Protein AF-A0A4S0JN34-F1 (afdb_monomer_lite)

Sequence (117 aa):
KFALAFGPAEYFSLMVLAFITVSAVLGSSSVRGLTSLFAGFVIGMIGVDLQTGQPRFTFGTGELLDGVDVIIVAVGLFAVGETLYMASRRYAGKDEIVPLRGSLYMTAAEWARSWKP

Structure (mmCIF, N/CA/C/O backbone):
data_AF-A0A4S0JN34-F1
#
_entry.id   AF-A0A4S0JN34-F1
#
loop_
_atom_site.group_PDB
_atom_site.id
_atom_site.type_symbol
_atom_site.label_atom_id
_atom_site.label_alt_id
_atom_site.label_comp_id
_atom_site.label_asym_id
_atom_site.label_entity_id
_atom_site.label_seq_id
_atom_site.pdbx_PDB_ins_code
_atom_site.Cartn_x
_atom_site.Cartn_y
_atom_site.Cartn_z
_atom_site.occupancy
_atom_site.B_iso_or_equiv
_atom_site.auth_seq_id
_atom_site.auth_comp_id
_atom_site.auth_asym_id
_atom_site.auth_atom_id
_atom_site.pdbx_PDB_model_num
ATOM 1 N N . LYS A 1 1 ? -0.944 12.549 31.268 1.00 49.22 1 LYS A N 1
ATOM 2 C CA . LYS A 1 1 ? -2.188 13.360 31.368 1.00 49.22 1 LYS A CA 1
ATOM 3 C C . LYS A 1 1 ? -2.735 13.767 29.994 1.00 49.22 1 LYS A C 1
ATOM 5 O O . LYS A 1 1 ? -3.921 13.586 29.801 1.00 49.22 1 LYS A O 1
ATOM 10 N N . PHE A 1 2 ? -1.910 14.187 29.024 1.00 59.62 2 PHE A N 1
ATOM 11 C CA . PHE A 1 2 ? -2.363 14.438 27.638 1.00 59.62 2 PHE A CA 1
ATOM 12 C C . PHE A 1 2 ? -2.898 13.194 26.900 1.00 59.62 2 PHE A C 1
ATOM 14 O O . PHE A 1 2 ? -3.900 13.285 26.207 1.00 59.62 2 PHE A O 1
ATOM 21 N N . ALA A 1 3 ? -2.296 12.018 27.110 1.00 59.41 3 ALA A N 1
ATOM 22 C CA . ALA A 1 3 ? -2.726 10.772 26.462 1.00 59.41 3 ALA A CA 1
ATOM 23 C C . ALA A 1 3 ? -4.154 10.300 26.828 1.00 59.41 3 ALA A C 1
ATOM 25 O O . ALA A 1 3 ? -4.716 9.486 26.113 1.00 59.41 3 ALA A O 1
ATOM 26 N N . LEU A 1 4 ? -4.740 10.808 27.922 1.00 59.38 4 LEU A N 1
ATOM 27 C CA . LEU A 1 4 ? -6.104 10.473 28.367 1.00 59.38 4 LEU A CA 1
ATOM 28 C C . LEU A 1 4 ? -7.158 11.492 27.893 1.00 59.38 4 LEU A C 1
ATOM 30 O O . LEU A 1 4 ? -8.342 11.282 28.124 1.00 59.38 4 LEU A O 1
ATOM 34 N N . ALA A 1 5 ? -6.732 12.598 27.271 1.00 65.81 5 ALA A N 1
ATOM 35 C CA . ALA A 1 5 ? -7.624 13.610 26.701 1.00 65.81 5 ALA A CA 1
ATOM 36 C C . ALA A 1 5 ? -7.937 13.356 25.217 1.00 65.81 5 ALA A C 1
ATOM 38 O O . ALA A 1 5 ? -8.789 14.033 24.655 1.00 65.81 5 ALA A O 1
ATOM 39 N N . PHE A 1 6 ? -7.252 12.393 24.588 1.00 72.50 6 PHE A N 1
ATOM 40 C CA . PHE A 1 6 ? -7.592 11.926 23.249 1.00 72.50 6 PHE A CA 1
ATOM 41 C C . PHE A 1 6 ? -8.873 11.101 23.328 1.00 72.50 6 PHE A C 1
ATOM 43 O O . PHE A 1 6 ? -8.865 9.944 23.751 1.00 72.50 6 PHE A O 1
ATOM 50 N N . GLY A 1 7 ? -9.982 11.733 22.970 1.00 84.00 7 GLY A N 1
ATOM 51 C CA . GLY A 1 7 ? -11.272 11.096 22.831 1.00 84.00 7 GLY A CA 1
ATOM 52 C C . GLY A 1 7 ? -11.495 10.568 21.412 1.00 84.00 7 GLY A C 1
ATOM 53 O O . GLY A 1 7 ? -10.647 10.699 20.522 1.00 84.00 7 GLY A O 1
ATOM 54 N N . PRO A 1 8 ? -12.670 9.967 21.171 1.00 87.31 8 PRO A N 1
ATOM 55 C CA . PRO A 1 8 ? -13.039 9.446 19.857 1.00 87.31 8 PRO A CA 1
ATOM 56 C C . PRO A 1 8 ? -12.973 10.499 18.738 1.00 87.31 8 PRO A C 1
ATOM 58 O O . PRO A 1 8 ? -12.615 10.171 17.607 1.00 87.31 8 PRO A O 1
ATOM 61 N N . ALA A 1 9 ? -13.285 11.763 19.047 1.00 90.25 9 ALA A N 1
ATOM 62 C CA . ALA A 1 9 ? -13.277 12.862 18.082 1.00 90.25 9 ALA A CA 1
ATOM 63 C C . ALA A 1 9 ? -11.853 13.225 17.620 1.00 90.25 9 ALA A C 1
ATOM 65 O O . ALA A 1 9 ? -11.616 13.487 16.437 1.00 90.25 9 ALA A O 1
ATOM 66 N N . GLU A 1 10 ? -10.881 13.193 18.527 1.00 90.25 10 GLU A N 1
ATOM 67 C CA . GLU A 1 10 ? -9.477 13.459 18.231 1.00 90.25 10 GLU A CA 1
ATOM 68 C C . GLU A 1 10 ? -8.869 12.320 17.403 1.00 90.25 10 GLU A C 1
ATOM 70 O O . GLU A 1 10 ? -8.190 12.583 16.414 1.00 90.25 10 GLU A O 1
ATOM 75 N N . TYR A 1 11 ? -9.174 11.056 17.721 1.00 87.44 11 TYR A N 1
ATOM 76 C CA . TYR A 1 11 ? -8.750 9.917 16.893 1.00 87.44 11 TYR A CA 1
ATOM 77 C C . TYR A 1 11 ? -9.356 9.961 15.488 1.00 87.44 11 TYR A C 1
ATOM 79 O O . TYR A 1 11 ? -8.655 9.714 14.504 1.00 87.44 11 TYR A O 1
ATOM 87 N N . PHE A 1 12 ? -10.638 10.318 15.379 1.00 90.69 12 PHE A N 1
ATOM 88 C CA . PHE A 1 12 ? -11.300 10.475 14.087 1.00 90.69 12 PHE A CA 1
ATOM 89 C C . PHE A 1 12 ? -10.653 11.586 13.253 1.00 90.69 12 PHE A C 1
ATOM 91 O O . PHE A 1 12 ? -10.296 11.359 12.097 1.00 90.69 12 PHE A O 1
ATOM 98 N N . SER A 1 13 ? -10.451 12.771 13.836 1.00 93.31 13 SER A N 1
ATOM 99 C CA . SER A 1 13 ? -9.836 13.894 13.119 1.00 93.31 13 SER A CA 1
ATOM 100 C C . SER A 1 13 ? -8.386 13.605 12.719 1.00 93.31 13 SER A C 1
ATOM 102 O O . SER A 1 13 ? -7.993 13.949 11.605 1.00 93.31 13 SER A O 1
ATOM 104 N N . LEU A 1 14 ? -7.621 12.891 13.552 1.00 92.56 14 LEU A N 1
ATOM 105 C CA . LEU A 1 14 ? -6.285 12.406 13.200 1.00 92.56 14 LEU A CA 1
ATOM 106 C C . LEU A 1 14 ? -6.302 11.419 12.027 1.00 92.56 14 LEU A C 1
ATOM 108 O O . LEU A 1 14 ? -5.482 11.558 11.122 1.00 92.56 14 LEU A O 1
ATOM 112 N N . MET A 1 15 ? -7.225 10.450 11.999 1.00 91.94 15 MET A N 1
ATOM 113 C CA . MET A 1 15 ? -7.347 9.522 10.864 1.00 91.94 15 MET A CA 1
ATOM 114 C C . MET A 1 15 ? -7.705 10.254 9.569 1.00 91.94 15 MET A C 1
ATOM 116 O O . MET A 1 15 ? -7.093 10.005 8.531 1.00 91.94 15 MET A O 1
ATOM 120 N N . VAL A 1 16 ? -8.656 11.190 9.626 1.00 91.94 16 VAL A N 1
ATOM 121 C CA . VAL A 1 16 ? -9.036 12.014 8.468 1.00 91.94 16 VAL A CA 1
ATOM 122 C C . VAL A 1 16 ? -7.845 12.837 7.977 1.00 91.94 16 VAL A C 1
ATOM 12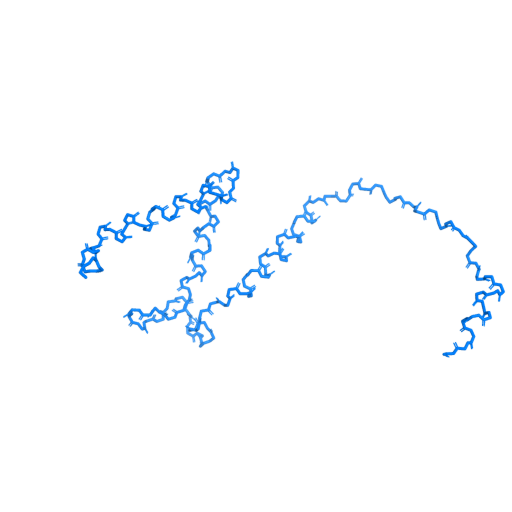4 O O . VAL A 1 16 ? -7.548 12.835 6.782 1.00 91.94 16 VAL A O 1
ATOM 127 N N . LEU A 1 17 ? -7.120 13.489 8.888 1.00 92.94 17 LEU A N 1
ATOM 128 C CA . LEU A 1 17 ? -5.921 14.257 8.558 1.00 92.94 17 LEU A CA 1
ATOM 129 C C . LEU A 1 17 ? -4.842 13.375 7.914 1.00 92.94 17 LEU A C 1
ATOM 131 O O . LEU A 1 17 ? -4.233 13.781 6.920 1.00 92.94 17 LEU A O 1
ATOM 135 N N . ALA A 1 18 ? -4.624 12.167 8.440 1.00 91.44 18 ALA A N 1
ATOM 136 C CA . ALA A 1 18 ? -3.669 11.213 7.890 1.00 91.44 18 ALA A CA 1
ATOM 137 C C . ALA A 1 18 ? -4.041 10.814 6.455 1.00 91.44 18 ALA A C 1
ATOM 139 O O . ALA A 1 18 ? -3.199 10.899 5.562 1.00 91.44 18 ALA A O 1
ATOM 140 N N . PHE A 1 19 ? -5.303 10.464 6.199 1.00 89.62 19 PHE A N 1
ATOM 141 C CA . PHE A 1 19 ? -5.761 10.107 4.856 1.00 89.62 19 PHE A CA 1
ATOM 142 C C . PHE A 1 19 ? -5.629 11.261 3.858 1.00 89.62 19 PHE A C 1
ATOM 144 O O . PHE A 1 19 ? -5.135 11.051 2.747 1.00 89.62 19 PHE A O 1
ATOM 151 N N . ILE A 1 20 ? -5.996 12.484 4.253 1.00 89.69 20 ILE A N 1
ATOM 152 C CA . ILE A 1 20 ? -5.829 13.677 3.409 1.00 89.69 20 ILE A CA 1
ATOM 153 C C . ILE A 1 20 ? -4.350 13.875 3.074 1.00 89.69 20 ILE A C 1
ATOM 155 O O . ILE A 1 20 ? -4.000 13.979 1.899 1.00 89.69 20 ILE A O 1
ATOM 159 N N . THR A 1 21 ? -3.478 13.855 4.082 1.00 90.12 21 THR A N 1
ATOM 160 C CA . THR A 1 21 ? -2.038 14.091 3.907 1.00 90.12 21 THR A CA 1
ATOM 161 C C . THR A 1 21 ? -1.404 13.036 3.001 1.00 90.12 21 THR A C 1
ATOM 163 O O . THR A 1 21 ? -0.706 13.377 2.049 1.00 90.12 21 THR A O 1
ATOM 166 N N . VAL A 1 22 ? -1.696 11.754 3.232 1.00 88.56 22 VAL A N 1
ATOM 167 C CA . VAL A 1 22 ? -1.178 10.645 2.415 1.00 88.56 22 VAL A CA 1
ATOM 168 C C . VAL A 1 22 ? -1.668 10.752 0.968 1.00 88.56 22 VAL A C 1
ATOM 170 O O . VAL A 1 22 ? -0.872 10.629 0.037 1.00 88.56 22 VAL A O 1
ATOM 173 N N . SER A 1 23 ? -2.955 11.045 0.761 1.00 86.50 23 SER A N 1
ATOM 174 C CA . SER A 1 23 ? -3.518 11.194 -0.588 1.00 86.50 23 SER A CA 1
ATOM 175 C C . SER A 1 23 ? -2.965 12.404 -1.351 1.00 86.50 23 SER A C 1
ATOM 177 O O . SER A 1 23 ? -2.854 12.347 -2.575 1.00 86.50 23 SER A O 1
ATOM 179 N N . ALA A 1 24 ? -2.598 13.479 -0.644 1.00 84.81 24 ALA A N 1
ATOM 180 C CA . ALA A 1 24 ? -2.053 14.698 -1.233 1.00 84.81 24 ALA A CA 1
ATOM 181 C C . ALA A 1 24 ? -0.562 14.581 -1.586 1.00 84.81 24 ALA A C 1
ATOM 183 O O . ALA A 1 24 ? -0.127 15.159 -2.578 1.00 84.81 24 ALA A O 1
ATOM 184 N N . VAL A 1 25 ? 0.223 13.837 -0.800 1.00 86.12 25 VAL A N 1
ATOM 185 C CA . VAL A 1 25 ? 1.682 13.724 -0.988 1.00 86.12 25 VAL A CA 1
ATOM 186 C C . VAL A 1 25 ? 2.058 12.730 -2.092 1.00 86.12 25 VAL A C 1
ATOM 188 O O . VAL A 1 25 ? 3.045 12.936 -2.793 1.00 86.12 25 VAL A O 1
ATOM 191 N N . LEU A 1 26 ? 1.292 11.650 -2.266 1.00 74.69 26 LEU A N 1
ATOM 192 C CA . LEU A 1 26 ? 1.714 10.500 -3.076 1.00 74.69 26 LEU A CA 1
ATOM 193 C C . LEU A 1 26 ? 1.404 10.590 -4.582 1.00 74.69 26 LEU A C 1
ATOM 195 O O . LEU A 1 26 ? 1.742 9.659 -5.313 1.00 74.69 26 LEU A O 1
ATOM 199 N N . GLY A 1 27 ? 0.773 11.654 -5.095 1.00 66.62 27 GLY A N 1
ATOM 200 C CA . GLY A 1 27 ? 0.415 11.666 -6.516 1.00 66.62 27 GLY A CA 1
ATOM 201 C C . GLY A 1 27 ? 0.063 13.012 -7.133 1.00 66.62 27 GLY A C 1
ATOM 202 O O . GLY A 1 27 ? -0.331 13.959 -6.466 1.00 66.62 27 GLY A O 1
ATOM 203 N N . SER A 1 28 ? 0.130 13.052 -8.466 1.00 75.12 28 SER A N 1
ATOM 204 C CA . SER A 1 28 ? -0.313 14.186 -9.291 1.00 75.12 28 SER A CA 1
ATOM 205 C C . SER A 1 28 ? -1.836 14.376 -9.311 1.00 75.12 28 SER A C 1
ATOM 207 O O . SER A 1 28 ? -2.328 15.387 -9.804 1.00 75.12 28 SER A O 1
ATOM 209 N N . SER A 1 29 ? -2.592 13.396 -8.805 1.00 85.75 29 SER A N 1
ATOM 210 C CA . SER A 1 29 ? -4.051 13.408 -8.739 1.00 85.75 29 SER A CA 1
ATOM 211 C C . SER A 1 29 ? -4.521 12.843 -7.402 1.00 85.75 29 SER A C 1
ATOM 213 O O . SER A 1 29 ? -4.302 11.664 -7.112 1.00 85.75 29 SER A O 1
ATOM 215 N N . SER A 1 30 ? -5.232 13.665 -6.624 1.00 84.38 30 SER A N 1
ATOM 216 C CA . SER A 1 30 ? -5.781 13.284 -5.316 1.00 84.38 30 SER A CA 1
ATOM 217 C C . SER A 1 30 ? -6.749 12.103 -5.405 1.00 84.38 30 SER A C 1
ATOM 219 O O . SER A 1 30 ? -6.767 11.259 -4.517 1.00 84.38 30 SER A O 1
ATOM 221 N N . VAL A 1 31 ? -7.513 11.994 -6.500 1.00 87.94 31 VAL A N 1
ATOM 222 C CA . VAL A 1 31 ? -8.443 10.874 -6.717 1.00 87.94 31 VAL A CA 1
ATOM 223 C C . VAL A 1 31 ? -7.678 9.560 -6.848 1.00 87.94 31 VAL A C 1
ATOM 225 O O . VAL A 1 31 ? -8.017 8.592 -6.175 1.00 87.94 31 VAL A O 1
ATOM 228 N N . ARG A 1 32 ? -6.605 9.533 -7.653 1.00 87.69 32 ARG A N 1
ATOM 229 C CA . ARG A 1 32 ? -5.768 8.332 -7.824 1.00 87.69 32 ARG A CA 1
ATOM 230 C C . ARG A 1 32 ? -5.081 7.941 -6.514 1.00 87.69 32 ARG A C 1
ATOM 232 O O . ARG A 1 32 ? -5.046 6.758 -6.176 1.00 87.69 32 ARG A O 1
ATOM 239 N N . GLY A 1 33 ? -4.596 8.933 -5.765 1.00 89.25 33 GLY A N 1
ATOM 240 C CA . GLY A 1 33 ? -4.026 8.734 -4.432 1.00 89.25 33 GLY A CA 1
ATOM 241 C C . GLY A 1 33 ? -5.031 8.108 -3.464 1.00 89.25 33 GLY A C 1
ATOM 242 O O . GLY A 1 33 ? -4.741 7.079 -2.859 1.00 89.25 33 GLY A O 1
ATOM 243 N N . LEU A 1 34 ? -6.243 8.664 -3.380 1.00 89.75 34 LEU A N 1
ATOM 244 C CA . LEU A 1 34 ? -7.295 8.163 -2.494 1.00 89.75 34 LEU A CA 1
ATOM 245 C C . LEU A 1 34 ? -7.754 6.749 -2.876 1.00 89.75 34 LEU A C 1
ATOM 247 O O . LEU A 1 34 ? -7.925 5.909 -1.996 1.00 89.75 34 LEU A O 1
ATOM 251 N N . THR A 1 35 ? -7.895 6.448 -4.172 1.00 91.19 35 THR A N 1
ATOM 252 C CA . THR A 1 35 ? -8.245 5.090 -4.623 1.00 91.19 35 THR A CA 1
ATOM 253 C C . THR A 1 35 ? -7.159 4.070 -4.284 1.00 91.19 35 THR A C 1
ATOM 255 O O . THR A 1 35 ? -7.476 2.966 -3.847 1.00 91.19 35 THR A O 1
ATOM 258 N N . SER A 1 36 ? -5.880 4.438 -4.427 1.00 90.12 36 SER A N 1
ATOM 259 C CA . SER A 1 36 ? -4.757 3.557 -4.081 1.00 90.12 36 SER A CA 1
ATOM 260 C C . SER A 1 36 ? -4.659 3.331 -2.572 1.00 90.12 36 SER A C 1
ATOM 262 O O . SER A 1 36 ? -4.381 2.219 -2.128 1.00 90.12 36 SER A O 1
ATOM 264 N N . LEU A 1 37 ? -4.911 4.376 -1.785 1.00 90.75 37 LEU A N 1
ATOM 265 C CA . LEU A 1 37 ? -4.956 4.318 -0.328 1.00 90.75 37 LEU A CA 1
ATOM 266 C C . LEU A 1 37 ? -6.058 3.373 0.158 1.00 90.75 37 LEU A C 1
ATOM 268 O O . LEU A 1 37 ? -5.799 2.531 1.010 1.00 90.75 37 LEU A O 1
ATOM 272 N N . PHE A 1 38 ? -7.264 3.469 -0.408 1.00 91.94 38 PHE A N 1
ATOM 273 C CA . PHE A 1 38 ? -8.371 2.576 -0.059 1.00 91.94 38 PHE A CA 1
ATOM 274 C C . PHE A 1 38 ? -8.068 1.116 -0.412 1.00 91.94 38 PHE A C 1
ATOM 276 O O . PHE A 1 38 ? -8.347 0.224 0.386 1.00 91.94 38 PHE A O 1
ATOM 283 N N . ALA A 1 39 ? -7.453 0.869 -1.573 1.00 92.38 39 ALA A N 1
ATOM 284 C CA . ALA A 1 39 ? -7.032 -0.474 -1.964 1.00 92.38 39 ALA A CA 1
ATOM 285 C C . ALA A 1 39 ? -6.014 -1.062 -0.969 1.00 92.38 39 ALA A C 1
ATOM 287 O O . ALA A 1 39 ? -6.190 -2.185 -0.501 1.00 92.38 39 ALA A O 1
ATOM 288 N N . GLY A 1 40 ? -4.996 -0.284 -0.586 1.00 91.50 40 GLY A N 1
ATOM 289 C CA . GLY A 1 40 ? -4.022 -0.694 0.429 1.00 91.50 40 GLY A CA 1
ATOM 290 C C . GLY A 1 40 ? -4.649 -0.896 1.811 1.00 91.50 40 GLY A C 1
ATOM 291 O O . GLY A 1 40 ? -4.324 -1.861 2.495 1.00 91.50 40 GLY A O 1
ATOM 292 N N . PHE A 1 41 ? -5.594 -0.038 2.200 1.00 91.81 41 PHE A N 1
ATOM 293 C CA . PHE A 1 41 ? -6.313 -0.145 3.469 1.00 91.81 41 PHE A CA 1
ATOM 294 C C . PHE A 1 41 ? -7.102 -1.455 3.575 1.00 91.81 41 PHE A C 1
ATOM 296 O O . PHE A 1 41 ? -7.038 -2.114 4.607 1.00 91.81 41 PHE A O 1
ATOM 303 N N . VAL A 1 42 ? -7.791 -1.875 2.508 1.00 92.62 42 VAL A N 1
ATOM 304 C CA . VAL A 1 42 ? -8.518 -3.157 2.489 1.00 92.62 42 VAL A CA 1
ATOM 305 C C . VAL A 1 42 ? -7.573 -4.340 2.686 1.00 92.62 42 VAL A C 1
ATOM 307 O O . VAL A 1 42 ? -7.882 -5.228 3.476 1.00 92.62 42 VAL A O 1
ATOM 310 N N . ILE A 1 43 ? -6.411 -4.331 2.027 1.00 92.81 43 ILE A N 1
ATOM 311 C CA . ILE A 1 43 ? -5.391 -5.376 2.199 1.00 92.81 43 ILE A CA 1
ATOM 312 C C . ILE A 1 43 ? -4.844 -5.360 3.634 1.00 92.81 43 ILE A C 1
ATOM 314 O O . ILE A 1 43 ? -4.702 -6.410 4.251 1.00 92.81 43 ILE A O 1
ATOM 318 N N . GLY A 1 44 ? -4.600 -4.175 4.198 1.00 91.31 44 GLY A N 1
ATOM 319 C CA . GLY A 1 44 ? -4.097 -4.012 5.564 1.00 91.31 44 GLY A CA 1
ATOM 320 C C . GLY A 1 44 ? -5.083 -4.402 6.671 1.00 91.31 44 GLY A C 1
ATOM 321 O O . GLY A 1 44 ? -4.669 -4.552 7.815 1.00 91.31 44 GLY A O 1
ATOM 322 N N . MET A 1 45 ? -6.374 -4.577 6.362 1.00 91.25 45 MET A N 1
ATOM 323 C CA . MET A 1 45 ? -7.361 -5.085 7.324 1.00 91.25 45 MET A CA 1
ATOM 324 C C . MET A 1 45 ? -7.327 -6.611 7.490 1.00 91.25 45 MET A C 1
ATOM 326 O O . MET A 1 45 ? -8.015 -7.126 8.372 1.00 91.25 45 MET A O 1
ATOM 330 N N . ILE A 1 46 ? -6.594 -7.335 6.640 1.00 94.25 46 ILE A N 1
ATOM 331 C CA . ILE A 1 46 ? -6.456 -8.791 6.732 1.00 94.25 46 ILE A CA 1
ATOM 332 C C . ILE A 1 46 ? -5.587 -9.124 7.948 1.00 94.25 46 ILE A C 1
ATOM 334 O O . ILE A 1 46 ? -4.453 -8.656 8.034 1.00 94.25 46 ILE A O 1
ATOM 338 N N . GLY A 1 47 ? -6.112 -9.929 8.873 1.00 93.31 47 GLY A N 1
ATOM 339 C CA . GLY A 1 47 ? -5.395 -10.342 10.082 1.00 93.31 47 GLY A CA 1
ATOM 340 C C . GLY A 1 47 ? -6.257 -10.361 11.336 1.00 93.31 47 GLY A C 1
ATOM 341 O O . GLY A 1 47 ? -7.469 -10.130 11.303 1.00 93.31 47 GLY A O 1
ATOM 342 N N . VAL A 1 48 ? -5.625 -10.648 12.470 1.00 92.56 48 VAL A N 1
ATOM 343 C CA . VAL A 1 48 ? -6.246 -10.518 13.793 1.00 92.56 48 VAL A CA 1
ATOM 344 C C . VAL A 1 48 ? -6.227 -9.057 14.242 1.00 92.56 48 VAL A C 1
ATOM 346 O O . VAL A 1 48 ? -5.186 -8.406 14.284 1.00 92.56 48 VAL A O 1
ATOM 349 N N . ASP A 1 49 ? -7.392 -8.533 14.620 1.00 90.81 49 ASP A N 1
ATOM 350 C CA . ASP A 1 49 ? -7.499 -7.196 15.201 1.00 90.81 49 ASP A CA 1
ATOM 351 C C . ASP A 1 49 ? -6.901 -7.166 16.620 1.00 90.81 49 ASP A C 1
ATOM 353 O O . ASP A 1 49 ? -7.362 -7.883 17.508 1.00 90.81 49 ASP A O 1
ATOM 357 N N . LEU A 1 50 ? -5.898 -6.311 16.858 1.00 85.50 50 LEU A N 1
ATOM 358 C CA . LEU A 1 50 ? -5.170 -6.264 18.137 1.00 85.50 50 LEU A CA 1
ATOM 359 C C . LEU A 1 50 ? -6.011 -5.779 19.330 1.00 85.50 50 LEU A C 1
ATOM 361 O O . LEU A 1 50 ? -5.620 -6.008 20.473 1.00 85.50 50 LEU A O 1
ATOM 365 N N . GLN A 1 51 ? -7.131 -5.088 19.102 1.00 86.06 51 GLN A N 1
ATOM 366 C CA . GLN A 1 51 ? -7.984 -4.598 20.190 1.00 86.06 51 GLN A CA 1
ATOM 367 C C . GLN A 1 51 ? -8.997 -5.648 20.645 1.00 86.06 51 GLN A C 1
ATOM 369 O O . GLN A 1 51 ? -9.294 -5.754 21.833 1.00 86.06 51 GLN A O 1
ATOM 374 N N . THR A 1 52 ? -9.547 -6.405 19.700 1.00 89.44 52 THR A N 1
ATOM 375 C CA . THR A 1 52 ? -10.678 -7.317 19.917 1.00 89.44 52 THR A CA 1
ATOM 376 C C . THR A 1 52 ? -10.298 -8.793 19.831 1.00 89.44 52 THR A C 1
ATOM 378 O O . THR A 1 52 ? -11.077 -9.642 20.262 1.00 89.44 52 THR A O 1
ATOM 381 N N . GLY A 1 53 ? -9.131 -9.122 19.270 1.00 88.38 53 GLY A N 1
ATOM 382 C CA . GLY A 1 53 ? -8.666 -10.493 19.037 1.00 88.38 53 GLY A CA 1
ATOM 383 C C . GLY A 1 53 ? -9.449 -11.245 17.957 1.00 88.38 53 GLY A C 1
ATOM 384 O O . GLY A 1 53 ? -9.268 -12.450 17.797 1.00 88.38 53 GLY A O 1
ATOM 385 N N . GLN A 1 54 ? -10.343 -10.566 17.233 1.00 90.81 54 GLN A N 1
ATOM 386 C CA . GLN A 1 54 ? -11.183 -11.186 16.211 1.00 90.81 54 GLN A CA 1
ATOM 387 C C . GLN A 1 54 ? -10.457 -11.236 14.858 1.00 90.81 54 GLN A C 1
ATOM 389 O O . GLN A 1 54 ? -9.860 -10.231 14.454 1.00 90.81 54 GLN A O 1
ATOM 394 N N . PRO A 1 55 ? -10.528 -12.362 14.124 1.00 92.00 55 PRO A N 1
ATOM 395 C CA . PRO A 1 55 ? -9.975 -12.452 12.779 1.00 92.00 55 PRO A CA 1
ATOM 396 C C . PRO A 1 55 ? -10.820 -11.646 11.783 1.00 92.00 55 PRO A C 1
ATOM 398 O O . PRO A 1 55 ? -12.047 -11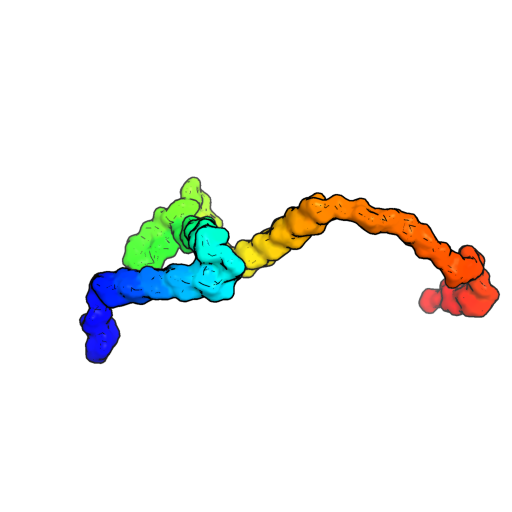.765 11.744 1.00 92.00 55 PRO A O 1
ATOM 401 N N . ARG A 1 56 ? -10.167 -10.851 10.934 1.00 92.38 56 ARG A N 1
ATOM 402 C CA . ARG A 1 56 ? -10.785 -10.077 9.851 1.00 92.38 56 ARG A CA 1
ATOM 403 C C . ARG A 1 56 ? -10.225 -10.516 8.507 1.00 92.38 56 ARG A C 1
ATOM 405 O O . ARG A 1 56 ? -9.017 -10.576 8.320 1.00 92.38 56 ARG A O 1
ATOM 412 N N . PHE A 1 57 ? -11.121 -10.826 7.569 1.00 91.75 57 PHE A N 1
ATOM 413 C CA . PHE A 1 57 ? -10.769 -11.203 6.193 1.00 91.75 57 PHE A CA 1
ATOM 414 C C . PHE A 1 57 ? -9.763 -12.370 6.077 1.00 91.75 57 PHE A C 1
ATOM 416 O O . PHE A 1 57 ? -9.023 -12.453 5.104 1.00 91.75 57 PHE A O 1
ATOM 423 N N . THR A 1 58 ? -9.742 -13.293 7.048 1.00 89.62 58 THR A N 1
ATOM 424 C CA . THR A 1 58 ? -8.838 -14.462 7.038 1.00 89.62 58 THR A CA 1
ATOM 425 C C . THR A 1 58 ? -9.443 -15.696 6.366 1.00 89.62 58 THR A C 1
ATOM 427 O O . THR A 1 58 ? -8.741 -16.671 6.110 1.00 89.62 58 THR A O 1
ATOM 430 N N . PHE A 1 59 ? -10.751 -15.677 6.077 1.00 88.38 59 PHE A N 1
ATOM 431 C CA . PHE A 1 59 ? -11.481 -16.716 5.333 1.00 88.38 59 PHE A CA 1
ATOM 432 C C . PHE A 1 59 ? -11.269 -18.161 5.839 1.00 88.38 59 PHE A C 1
ATOM 434 O O . PHE A 1 59 ? -11.407 -19.113 5.078 1.00 88.38 59 PHE A O 1
ATOM 441 N N . GLY A 1 60 ? -10.938 -18.337 7.124 1.00 85.69 60 GLY A N 1
ATOM 442 C CA . GLY A 1 60 ? -10.666 -19.649 7.727 1.00 85.69 60 GLY A CA 1
ATOM 443 C C . GLY A 1 60 ? -9.257 -20.200 7.477 1.00 85.69 60 GLY A C 1
ATOM 444 O O . GLY A 1 60 ? -8.968 -21.323 7.882 1.00 85.69 60 GLY A O 1
ATOM 445 N N . THR A 1 61 ? -8.372 -19.427 6.846 1.00 89.12 61 THR A N 1
ATOM 446 C CA . THR A 1 61 ? -6.962 -19.789 6.651 1.00 89.12 61 THR A CA 1
ATOM 447 C C . THR A 1 61 ? -6.103 -19.255 7.797 1.00 89.12 61 THR A C 1
ATOM 449 O O . THR A 1 61 ? -6.217 -18.091 8.181 1.00 89.12 61 THR A O 1
ATOM 452 N N . GLY A 1 62 ? -5.257 -20.120 8.366 1.00 88.62 62 GLY A N 1
ATOM 453 C CA . GLY A 1 62 ? -4.395 -19.765 9.498 1.00 88.62 62 GLY A CA 1
ATOM 454 C C . GLY A 1 62 ? -3.273 -18.794 9.124 1.00 88.62 62 GLY A C 1
ATOM 455 O O . GLY A 1 62 ? -2.934 -17.926 9.915 1.00 88.62 62 GLY A O 1
ATOM 456 N N . GLU A 1 63 ? -2.758 -18.887 7.898 1.00 88.44 63 GLU A N 1
ATOM 457 C CA . GLU A 1 63 ? -1.684 -18.025 7.376 1.00 88.44 63 GLU A CA 1
ATOM 458 C C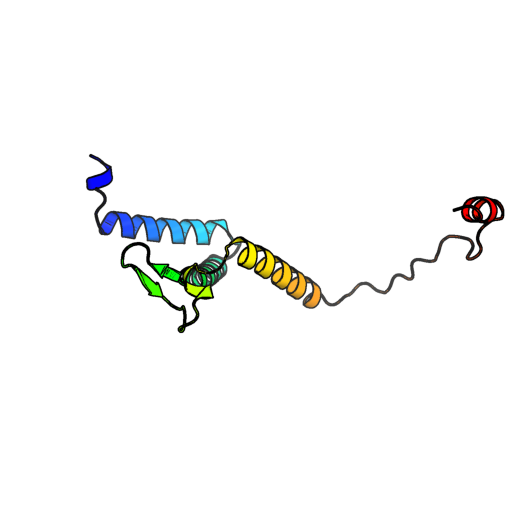 . GLU A 1 63 ? -2.084 -16.545 7.336 1.00 88.44 63 GLU A C 1
ATOM 460 O O . GLU A 1 63 ? -1.254 -15.671 7.553 1.00 88.44 63 GLU A O 1
ATOM 465 N N . LEU A 1 64 ? -3.370 -16.253 7.113 1.00 90.31 64 LEU A N 1
ATOM 466 C CA . LEU A 1 64 ? -3.877 -14.883 7.085 1.00 90.31 64 LEU A CA 1
ATOM 467 C C . LEU A 1 64 ? -4.117 -14.296 8.482 1.00 90.31 64 LEU A C 1
ATOM 469 O O . LEU A 1 64 ? -4.450 -13.119 8.569 1.00 90.31 64 LEU A O 1
ATOM 473 N N . LEU A 1 65 ? -3.979 -15.069 9.569 1.00 91.62 65 LEU A N 1
ATOM 474 C CA . LEU A 1 65 ? -4.133 -14.550 10.937 1.00 91.62 65 LEU A CA 1
ATOM 475 C C . LEU A 1 65 ? -3.031 -13.548 11.292 1.00 91.62 65 LEU A C 1
ATOM 477 O O . LEU A 1 65 ? -3.326 -12.527 11.916 1.00 91.62 65 LEU A O 1
ATOM 481 N N . ASP A 1 66 ? -1.810 -13.805 10.824 1.00 89.69 66 ASP A N 1
ATOM 482 C CA . ASP A 1 66 ? -0.658 -12.908 10.986 1.00 89.69 66 ASP A CA 1
ATOM 483 C C . ASP A 1 66 ? -0.725 -11.691 10.041 1.00 89.69 66 ASP A C 1
ATOM 485 O O . ASP A 1 66 ? 0.097 -10.777 10.122 1.00 89.69 66 ASP A O 1
ATOM 489 N N . GLY A 1 67 ? -1.744 -11.648 9.177 1.00 91.38 67 GLY A N 1
ATOM 490 C CA . GLY A 1 67 ? -1.948 -10.613 8.176 1.00 91.38 67 GLY A CA 1
ATOM 491 C C . GLY A 1 67 ? -1.064 -10.794 6.946 1.00 91.38 67 GLY A C 1
ATOM 492 O O . GLY A 1 67 ? -0.456 -11.841 6.727 1.00 91.38 67 GLY A O 1
ATOM 493 N N . VAL A 1 68 ? -1.027 -9.771 6.092 1.00 92.19 68 VAL A N 1
ATOM 494 C CA . VAL A 1 68 ? -0.198 -9.794 4.880 1.00 92.19 68 VAL A CA 1
ATOM 495 C C . VAL A 1 68 ? 1.134 -9.106 5.156 1.00 92.19 68 VAL A C 1
ATOM 497 O O . VAL A 1 68 ? 1.167 -7.940 5.550 1.00 92.19 68 VAL A O 1
ATOM 500 N N . ASP A 1 69 ? 2.235 -9.814 4.905 1.00 92.19 69 ASP A N 1
ATOM 501 C CA . ASP A 1 69 ? 3.584 -9.274 5.067 1.00 92.19 69 ASP A CA 1
ATOM 502 C C . ASP A 1 69 ? 3.795 -8.044 4.164 1.00 92.19 69 ASP A C 1
ATOM 504 O O . ASP A 1 69 ? 3.652 -8.091 2.936 1.00 92.19 69 ASP A O 1
ATOM 508 N N . VAL A 1 70 ? 4.163 -6.926 4.793 1.00 90.56 70 VAL A N 1
ATOM 509 C CA . VAL A 1 70 ? 4.374 -5.635 4.129 1.00 90.56 70 VAL A CA 1
ATOM 510 C C . VAL A 1 70 ? 5.481 -5.711 3.075 1.00 90.56 70 VAL A C 1
ATOM 512 O O . VAL A 1 70 ? 5.367 -5.072 2.028 1.00 90.56 70 VAL A O 1
ATOM 515 N N . ILE A 1 71 ? 6.532 -6.498 3.310 1.00 94.69 71 ILE A N 1
ATOM 516 C CA . ILE A 1 71 ? 7.631 -6.711 2.363 1.00 94.69 71 ILE A CA 1
ATOM 517 C C . ILE A 1 71 ? 7.101 -7.443 1.131 1.00 94.69 71 ILE A C 1
ATOM 519 O O . ILE A 1 71 ? 7.381 -7.021 0.009 1.00 94.69 71 ILE A O 1
ATOM 523 N N . ILE A 1 72 ? 6.291 -8.489 1.321 1.00 94.12 72 ILE A N 1
ATOM 524 C CA . ILE A 1 72 ? 5.693 -9.247 0.211 1.00 94.12 72 ILE A CA 1
ATOM 525 C C . ILE A 1 72 ? 4.807 -8.332 -0.639 1.00 94.12 72 ILE A C 1
ATOM 527 O O . ILE A 1 72 ? 4.935 -8.319 -1.866 1.00 94.12 72 ILE A O 1
ATOM 531 N N . VAL A 1 73 ? 3.955 -7.519 -0.005 1.00 93.88 73 VAL A N 1
ATOM 532 C CA . VAL A 1 73 ? 3.101 -6.555 -0.718 1.00 93.88 73 VAL A CA 1
ATOM 533 C C . VAL A 1 73 ? 3.942 -5.530 -1.467 1.00 93.88 73 VAL A C 1
ATOM 535 O O . VAL A 1 73 ? 3.684 -5.290 -2.643 1.00 93.88 73 VAL A O 1
ATOM 538 N N . ALA A 1 74 ? 4.953 -4.941 -0.826 1.00 92.56 74 ALA A N 1
ATOM 539 C CA . ALA A 1 74 ? 5.789 -3.910 -1.436 1.00 92.56 74 ALA A CA 1
ATOM 540 C C . ALA A 1 74 ? 6.556 -4.439 -2.657 1.00 92.56 74 ALA A C 1
ATOM 542 O O . ALA A 1 74 ? 6.526 -3.818 -3.723 1.00 92.56 74 ALA A O 1
ATOM 543 N N . VAL A 1 75 ? 7.195 -5.605 -2.529 1.00 96.25 75 VAL A N 1
ATOM 544 C CA . VAL A 1 75 ? 7.927 -6.253 -3.628 1.00 96.25 75 VAL A CA 1
ATOM 545 C C . VAL A 1 75 ? 6.969 -6.657 -4.750 1.00 96.25 75 VAL A C 1
ATOM 547 O O . VAL A 1 75 ? 7.261 -6.416 -5.921 1.00 96.25 75 VAL A O 1
ATOM 550 N N . GLY A 1 76 ? 5.803 -7.214 -4.409 1.00 95.62 76 GLY A N 1
ATOM 551 C CA . GLY A 1 76 ? 4.785 -7.617 -5.377 1.00 95.62 76 GLY A CA 1
ATOM 552 C C . GLY A 1 76 ? 4.213 -6.438 -6.164 1.00 95.62 76 GLY A C 1
ATOM 553 O O . GLY A 1 76 ? 4.171 -6.484 -7.394 1.00 95.62 76 GLY A O 1
ATOM 554 N N . LEU A 1 77 ? 3.826 -5.353 -5.482 1.00 93.62 77 LEU A N 1
ATOM 555 C CA . LEU A 1 77 ? 3.313 -4.147 -6.139 1.00 93.62 77 LEU A CA 1
ATOM 556 C C . LEU A 1 77 ? 4.356 -3.530 -7.071 1.00 93.62 77 LEU A C 1
ATOM 558 O O . LEU A 1 77 ? 4.010 -3.102 -8.171 1.00 93.62 77 LEU A O 1
ATOM 562 N N . PHE A 1 78 ? 5.620 -3.499 -6.646 1.00 93.75 78 PHE A N 1
ATOM 563 C CA . PHE A 1 78 ? 6.714 -2.997 -7.469 1.00 93.75 78 PHE A CA 1
ATOM 564 C C . PHE A 1 78 ? 6.906 -3.852 -8.727 1.00 93.75 78 PHE A C 1
ATOM 566 O O . PHE A 1 78 ? 6.896 -3.319 -9.836 1.00 93.75 78 PHE A O 1
ATOM 573 N N . ALA A 1 79 ? 7.008 -5.175 -8.575 1.00 96.19 79 ALA A N 1
ATOM 574 C CA . ALA A 1 79 ? 7.212 -6.092 -9.694 1.00 96.19 79 ALA A CA 1
ATOM 575 C C . ALA A 1 79 ? 6.057 -6.042 -10.707 1.00 96.19 79 ALA A C 1
ATOM 577 O O . ALA A 1 79 ? 6.288 -5.951 -11.916 1.00 96.19 79 ALA A O 1
ATOM 578 N N . VAL A 1 80 ? 4.810 -6.059 -10.229 1.00 95.75 80 VAL A N 1
ATOM 579 C CA . VAL A 1 80 ? 3.619 -5.954 -11.085 1.00 95.75 80 VAL A CA 1
ATOM 580 C C . VAL A 1 80 ? 3.550 -4.580 -11.749 1.00 95.75 80 VAL A C 1
ATOM 582 O O . VAL A 1 80 ? 3.275 -4.497 -12.945 1.00 95.75 80 VAL A O 1
ATOM 585 N N . GLY A 1 81 ? 3.833 -3.510 -11.003 1.00 93.06 81 GLY A N 1
ATOM 586 C CA . GLY A 1 81 ? 3.843 -2.139 -11.506 1.00 93.06 81 GLY A CA 1
ATOM 587 C C . GLY A 1 81 ? 4.834 -1.944 -12.650 1.00 93.06 81 GLY A C 1
ATOM 588 O O . GLY A 1 81 ? 4.443 -1.470 -13.716 1.00 93.06 81 GLY A O 1
ATOM 589 N N . GLU A 1 82 ? 6.083 -2.376 -12.469 1.00 93.69 82 GLU A N 1
ATOM 590 C CA . GLU A 1 82 ? 7.112 -2.337 -13.515 1.00 93.69 82 GLU A CA 1
ATOM 591 C C . GLU A 1 82 ? 6.747 -3.219 -14.710 1.00 93.69 82 GLU A C 1
ATOM 593 O O . GLU A 1 82 ? 6.854 -2.791 -15.856 1.00 93.69 82 GLU A O 1
ATOM 598 N N . THR A 1 83 ? 6.229 -4.425 -14.472 1.00 94.00 83 THR A N 1
ATOM 599 C CA . THR A 1 83 ? 5.825 -5.327 -15.563 1.00 94.00 83 THR A CA 1
ATOM 600 C C . THR A 1 83 ? 4.722 -4.706 -16.418 1.00 94.00 83 THR A C 1
ATOM 602 O O . THR A 1 83 ? 4.819 -4.697 -17.645 1.00 94.00 83 THR A O 1
ATOM 605 N N . LEU A 1 84 ? 3.687 -4.143 -15.790 1.00 94.25 84 LEU A N 1
ATOM 606 C CA . LEU A 1 84 ? 2.607 -3.451 -16.495 1.00 94.25 84 LEU A CA 1
ATOM 607 C C . LEU A 1 84 ? 3.110 -2.192 -17.200 1.00 94.25 84 LEU A C 1
ATOM 609 O O . LEU A 1 84 ? 2.700 -1.916 -18.327 1.00 94.25 84 LEU A O 1
ATOM 613 N N . TYR A 1 85 ? 4.015 -1.442 -16.573 1.00 90.12 85 TYR A N 1
ATOM 614 C CA . TYR A 1 85 ? 4.631 -0.265 -17.173 1.00 90.12 85 TYR A CA 1
ATOM 615 C C . TYR A 1 85 ? 5.401 -0.622 -18.447 1.00 90.12 85 TYR A C 1
ATOM 617 O O . TYR A 1 85 ? 5.157 -0.024 -19.499 1.00 90.12 85 TYR A O 1
ATOM 625 N N . MET A 1 86 ? 6.249 -1.648 -18.385 1.00 89.75 86 MET A N 1
ATOM 626 C CA . MET A 1 86 ? 7.005 -2.156 -19.529 1.00 89.75 86 MET A CA 1
ATOM 627 C C . MET A 1 86 ? 6.084 -2.733 -20.606 1.00 89.75 86 MET A C 1
ATOM 629 O O . MET A 1 86 ? 6.263 -2.427 -21.779 1.00 89.75 86 MET A O 1
ATOM 633 N N . ALA A 1 87 ? 5.056 -3.498 -20.229 1.00 90.62 87 ALA A N 1
ATOM 634 C CA . ALA A 1 87 ? 4.099 -4.074 -21.175 1.00 90.62 87 ALA A CA 1
ATOM 635 C C . ALA A 1 87 ? 3.238 -3.010 -21.878 1.00 90.62 87 ALA A C 1
ATOM 637 O O . ALA A 1 87 ? 2.932 -3.140 -23.064 1.00 90.62 87 ALA A O 1
ATOM 638 N N . SER A 1 88 ? 2.851 -1.947 -21.162 1.00 91.06 88 SER A N 1
ATOM 639 C CA . SER A 1 88 ? 2.062 -0.838 -21.718 1.00 91.06 88 SER A CA 1
ATOM 640 C C . SER A 1 88 ? 2.848 -0.018 -22.741 1.00 91.06 88 SER A C 1
ATOM 642 O O . SER A 1 88 ? 2.281 0.537 -23.685 1.00 91.06 88 SER A O 1
ATOM 644 N N . ARG A 1 89 ? 4.173 0.035 -22.586 1.00 86.81 89 ARG A N 1
ATOM 645 C CA . ARG A 1 89 ? 5.070 0.652 -23.551 1.00 86.81 89 ARG A CA 1
ATOM 646 C C . ARG A 1 89 ? 5.292 -0.329 -24.688 1.00 86.81 89 ARG A C 1
ATOM 648 O O . ARG A 1 89 ? 6.102 -1.245 -24.605 1.00 86.81 89 ARG A O 1
ATOM 655 N N . ARG A 1 90 ? 4.583 -0.108 -25.797 1.00 67.62 90 ARG A N 1
ATOM 656 C CA . ARG A 1 90 ? 4.924 -0.751 -27.068 1.00 67.62 90 ARG A C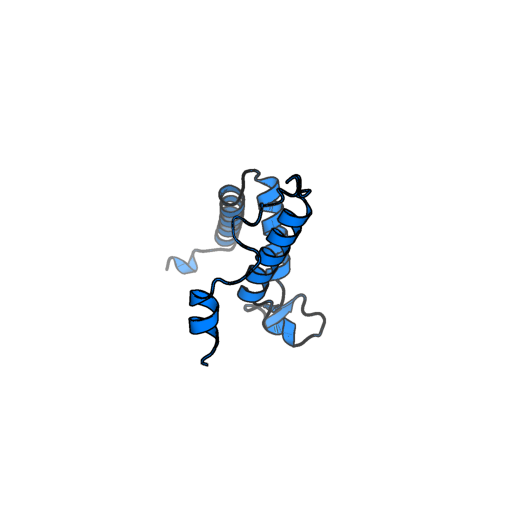A 1
ATOM 657 C C . ARG A 1 90 ? 6.413 -0.494 -27.315 1.00 67.62 90 ARG A C 1
ATOM 659 O O . ARG A 1 90 ? 6.819 0.666 -27.346 1.00 67.62 90 ARG A O 1
ATOM 666 N N . TYR A 1 91 ? 7.207 -1.555 -27.452 1.00 65.81 91 TYR A N 1
ATOM 667 C CA . TYR A 1 91 ? 8.606 -1.462 -27.857 1.00 65.81 91 TYR A CA 1
ATOM 668 C C . TYR A 1 91 ? 8.642 -0.764 -29.226 1.00 65.81 91 TYR A C 1
ATOM 670 O O . TYR A 1 91 ? 8.373 -1.370 -30.257 1.00 65.81 91 TYR A O 1
ATOM 678 N N . ALA A 1 92 ? 8.819 0.558 -29.208 1.00 64.00 92 ALA A N 1
ATOM 679 C CA . ALA A 1 92 ? 8.900 1.415 -30.388 1.00 64.00 92 ALA A CA 1
ATOM 680 C C . ALA A 1 92 ? 10.361 1.686 -30.773 1.00 64.00 92 ALA A C 1
ATOM 682 O O . ALA A 1 92 ? 10.633 2.490 -31.664 1.00 64.00 92 ALA A O 1
ATOM 683 N N . GLY A 1 93 ? 11.303 1.016 -30.103 1.00 65.69 93 GLY A N 1
ATOM 684 C CA . GLY A 1 93 ? 12.643 0.864 -30.630 1.00 65.69 93 GLY A CA 1
ATOM 685 C C . GLY A 1 93 ? 12.528 0.050 -31.908 1.00 65.69 93 GLY A C 1
ATOM 686 O O . GLY A 1 93 ? 12.101 -1.101 -31.873 1.00 65.69 93 GLY A O 1
ATOM 687 N N . LYS A 1 94 ? 12.890 0.650 -33.045 1.00 63.28 94 LYS A N 1
ATOM 688 C CA . LYS A 1 94 ? 13.421 -0.152 -34.147 1.00 63.28 94 LYS A CA 1
ATOM 689 C C . LYS A 1 94 ? 14.488 -1.037 -33.515 1.00 63.28 94 LYS A C 1
ATOM 691 O O . LYS A 1 94 ? 15.277 -0.500 -32.740 1.00 63.28 94 LYS A O 1
ATOM 696 N N . ASP A 1 95 ? 14.488 -2.334 -33.804 1.00 65.12 95 ASP A N 1
ATOM 697 C CA . ASP A 1 95 ? 15.643 -3.171 -33.506 1.00 65.12 95 ASP A CA 1
ATOM 698 C C . ASP A 1 95 ? 16.840 -2.494 -34.179 1.00 65.12 95 ASP A C 1
ATOM 700 O O . ASP A 1 95 ? 17.062 -2.624 -35.385 1.00 65.12 95 ASP A O 1
ATOM 704 N N . GLU A 1 96 ? 17.556 -1.656 -33.429 1.00 67.06 96 GLU A N 1
ATOM 705 C CA . GLU A 1 96 ? 18.854 -1.184 -33.839 1.00 67.06 96 GLU A CA 1
ATOM 706 C C . GLU A 1 96 ? 19.687 -2.444 -33.799 1.00 67.06 96 GLU A C 1
ATOM 708 O O . GLU A 1 96 ? 20.076 -2.931 -32.737 1.00 67.06 96 GLU A O 1
ATOM 713 N N . ILE A 1 97 ? 19.873 -3.025 -34.983 1.00 68.75 97 ILE A N 1
ATOM 714 C CA . ILE A 1 97 ? 20.895 -4.022 -35.220 1.00 68.75 97 ILE A CA 1
ATOM 715 C C . ILE A 1 97 ? 22.177 -3.324 -34.799 1.00 68.75 97 ILE A C 1
ATOM 717 O O . ILE A 1 97 ? 22.740 -2.560 -35.578 1.00 68.75 97 ILE A O 1
ATOM 721 N N . VAL A 1 98 ? 22.589 -3.515 -33.545 1.00 74.12 98 VAL A N 1
ATOM 722 C CA . VAL A 1 98 ? 23.890 -3.085 -33.060 1.00 74.12 98 VAL A CA 1
ATOM 723 C C . VAL A 1 98 ? 24.858 -3.888 -33.912 1.00 74.12 98 VAL A C 1
ATOM 725 O O . VAL A 1 98 ? 24.947 -5.107 -33.725 1.00 74.12 98 VAL A O 1
ATOM 728 N N . PRO A 1 99 ? 25.520 -3.276 -34.913 1.00 70.50 99 PRO A N 1
ATOM 729 C CA . PRO A 1 99 ? 26.454 -4.032 -35.715 1.00 70.50 99 PRO A CA 1
ATOM 730 C C . PRO A 1 99 ? 27.525 -4.494 -34.739 1.00 70.50 99 PRO A C 1
ATOM 732 O O . PRO A 1 99 ? 28.106 -3.671 -34.026 1.00 70.50 99 PRO A O 1
ATOM 735 N N . LEU A 1 100 ? 27.744 -5.805 -34.663 1.00 67.50 100 LEU A N 1
ATOM 736 C CA . LEU A 1 100 ? 28.853 -6.371 -33.911 1.00 67.50 100 LEU A CA 1
ATOM 737 C C . LEU A 1 100 ? 30.130 -5.726 -34.465 1.00 67.50 100 LEU A C 1
ATOM 739 O O . LEU A 1 100 ? 30.622 -6.094 -35.530 1.00 67.50 100 LEU A O 1
ATOM 743 N N . ARG A 1 101 ? 30.623 -4.679 -33.795 1.00 66.69 101 ARG A N 1
ATOM 744 C CA . ARG A 1 101 ? 31.862 -3.996 -34.162 1.00 66.69 101 ARG A CA 1
ATOM 745 C C . ARG A 1 101 ? 33.006 -4.851 -33.649 1.00 66.69 101 ARG A C 1
ATOM 747 O O . ARG A 1 101 ? 33.469 -4.678 -32.528 1.00 66.69 101 ARG A O 1
ATOM 754 N N . GLY A 1 102 ? 33.425 -5.792 -34.482 1.00 69.62 102 GLY A N 1
ATOM 755 C CA . GLY A 1 102 ? 34.536 -6.686 -34.203 1.00 69.62 102 GLY A CA 1
ATOM 756 C C . GLY A 1 102 ? 34.630 -7.817 -35.217 1.00 69.62 102 GLY A C 1
ATOM 757 O O . GLY A 1 102 ? 33.744 -8.021 -36.044 1.00 69.62 102 GLY A O 1
ATOM 758 N N . SER A 1 103 ? 35.732 -8.557 -35.146 1.00 71.19 103 SER A N 1
ATOM 759 C CA . SER A 1 103 ? 35.855 -9.844 -35.821 1.00 71.19 103 SER A CA 1
ATOM 760 C C . SER A 1 103 ? 34.907 -10.843 -35.152 1.00 71.19 103 SER A C 1
ATOM 762 O O . SER A 1 103 ? 34.926 -10.981 -33.933 1.00 71.19 103 SER A O 1
ATOM 764 N N . LEU A 1 104 ? 34.104 -11.565 -35.941 1.00 70.25 104 LEU A N 1
ATOM 765 C CA . LEU A 1 104 ? 33.328 -12.721 -35.457 1.00 70.25 104 LEU A CA 1
ATOM 766 C C . LEU A 1 104 ? 34.237 -13.858 -34.955 1.00 70.25 104 LEU A C 1
ATOM 768 O O . LEU A 1 104 ? 33.784 -14.764 -34.262 1.00 70.25 104 LEU A O 1
ATOM 772 N N . TYR A 1 105 ? 35.518 -13.803 -35.315 1.00 80.44 105 TYR A N 1
ATOM 773 C CA . TYR A 1 105 ? 36.541 -14.746 -34.900 1.00 80.44 105 TYR A CA 1
ATOM 774 C C . TYR A 1 105 ? 37.399 -14.150 -33.790 1.00 80.44 105 TYR A C 1
ATOM 776 O O . TYR A 1 105 ? 37.876 -13.018 -33.905 1.00 80.44 105 TYR A O 1
ATOM 784 N N . MET A 1 106 ? 37.655 -14.952 -32.760 1.00 78.44 106 MET A N 1
ATOM 785 C CA . MET A 1 106 ? 38.669 -14.654 -31.754 1.00 78.44 106 MET A CA 1
ATOM 786 C C . MET A 1 106 ? 40.044 -14.516 -32.416 1.00 78.44 106 MET A C 1
ATOM 788 O O . MET A 1 106 ? 40.452 -15.338 -33.240 1.00 78.44 106 MET A O 1
ATOM 792 N N . THR A 1 107 ? 40.779 -13.484 -32.032 1.00 83.19 107 THR A N 1
ATOM 793 C CA . THR A 1 107 ? 42.183 -13.298 -32.397 1.00 83.19 107 THR A CA 1
ATOM 794 C C . THR A 1 107 ? 43.056 -14.393 -31.776 1.00 83.19 107 THR A C 1
ATOM 796 O O . THR A 1 107 ? 42.705 -15.001 -30.764 1.00 83.19 107 THR A O 1
ATOM 799 N N . ALA A 1 108 ? 44.244 -14.633 -32.339 1.00 82.31 108 ALA A N 1
ATOM 800 C CA . ALA A 1 108 ? 45.184 -15.625 -31.802 1.00 82.31 108 ALA A CA 1
ATOM 801 C C . ALA A 1 108 ? 45.552 -15.365 -30.323 1.00 82.31 108 ALA A C 1
ATOM 803 O O . ALA A 1 108 ? 45.761 -16.301 -29.553 1.00 82.31 108 ALA A O 1
ATOM 804 N N . ALA A 1 109 ? 45.570 -14.093 -29.908 1.00 80.69 109 ALA A N 1
ATOM 805 C CA . ALA A 1 109 ? 45.815 -13.689 -28.526 1.00 80.69 109 ALA A CA 1
ATOM 806 C C . ALA A 1 109 ? 44.624 -13.962 -27.587 1.00 80.69 109 ALA A C 1
ATOM 808 O O . ALA A 1 109 ? 44.818 -14.116 -26.382 1.00 80.69 109 ALA A O 1
ATOM 809 N N . GLU A 1 110 ? 43.393 -13.989 -28.097 1.00 82.81 110 GLU A N 1
ATOM 810 C CA . GLU A 1 110 ? 42.197 -14.376 -27.332 1.00 82.81 110 GLU A CA 1
ATOM 811 C C . GLU A 1 110 ? 42.122 -15.897 -27.191 1.00 82.81 110 GLU A C 1
ATOM 813 O O . GLU A 1 110 ? 41.944 -16.390 -26.081 1.00 82.81 110 GLU A O 1
ATOM 818 N N . TRP A 1 111 ? 42.423 -16.643 -28.258 1.00 87.88 111 TRP A N 1
ATOM 819 C CA . TRP A 1 111 ? 42.563 -18.103 -28.207 1.00 87.88 111 TRP A CA 1
ATOM 820 C C .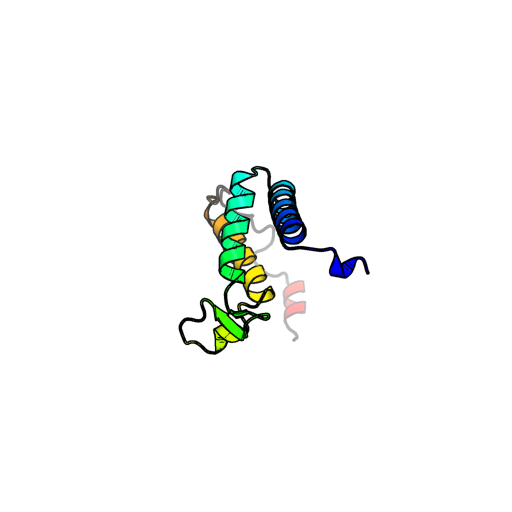 TRP A 1 111 ? 43.618 -18.569 -27.199 1.00 87.88 111 TRP A C 1
ATOM 822 O O . TRP A 1 111 ? 43.359 -19.467 -26.400 1.00 87.88 111 TRP A O 1
ATOM 832 N N . ALA A 1 112 ? 44.790 -17.928 -27.185 1.00 88.06 112 ALA A N 1
ATOM 833 C CA . ALA A 1 112 ? 45.850 -18.244 -26.229 1.00 88.06 112 ALA A CA 1
ATOM 834 C C . ALA A 1 112 ? 45.448 -17.963 -24.768 1.00 88.06 112 ALA A C 1
ATOM 836 O O . ALA A 1 112 ? 45.944 -18.630 -23.860 1.00 88.06 112 ALA A O 1
ATOM 837 N N . ARG A 1 113 ? 44.549 -16.994 -24.538 1.00 81.50 113 ARG A N 1
ATOM 838 C CA . ARG A 1 113 ? 44.034 -16.637 -23.206 1.00 81.50 113 ARG A CA 1
ATOM 839 C C . ARG A 1 113 ? 42.907 -17.557 -22.736 1.00 81.50 113 ARG A C 1
ATOM 841 O O . ARG A 1 113 ? 42.836 -17.830 -21.547 1.00 81.50 113 ARG A O 1
ATOM 848 N N . SER A 1 114 ? 42.071 -18.055 -23.643 1.00 84.62 114 SER A N 1
ATOM 849 C CA . SER A 1 114 ? 40.932 -18.927 -23.316 1.00 84.62 114 SER A CA 1
ATOM 850 C C . SER A 1 114 ? 41.275 -20.421 -23.237 1.00 84.62 114 SER A C 1
ATOM 852 O O . SER A 1 114 ? 40.428 -21.215 -22.843 1.00 84.62 114 SER A O 1
ATOM 854 N N . TRP A 1 115 ? 42.493 -20.826 -23.612 1.00 82.31 115 TRP A N 1
ATOM 855 C CA . TRP A 1 115 ? 42.899 -22.239 -23.641 1.00 82.31 115 TRP A CA 1
ATOM 856 C C . TRP A 1 115 ? 43.235 -22.841 -22.264 1.00 82.31 115 TRP A C 1
ATOM 858 O O . TRP A 1 115 ? 43.325 -24.062 -22.136 1.00 82.31 115 TRP A O 1
ATOM 868 N N . LYS A 1 116 ? 43.433 -22.030 -21.221 1.00 76.25 116 LYS A N 1
ATOM 869 C CA . LYS A 1 116 ? 43.690 -22.545 -19.867 1.00 76.25 116 LYS A CA 1
ATOM 870 C C . LYS A 1 116 ? 42.515 -22.208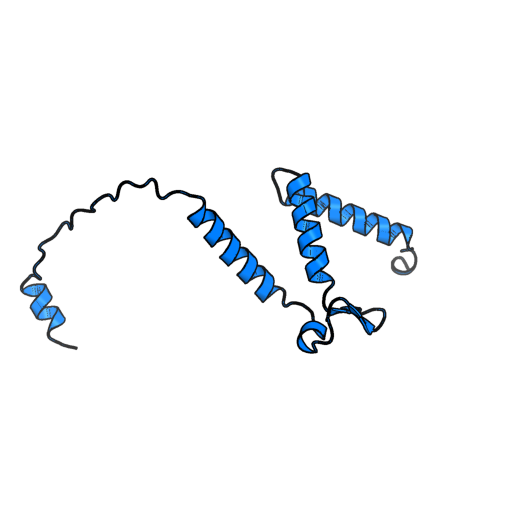 -18.940 1.00 76.25 116 LYS A C 1
ATOM 872 O O . LYS A 1 116 ? 42.075 -21.060 -18.981 1.00 76.25 116 LYS A O 1
ATOM 877 N N . PRO A 1 117 ? 42.008 -23.181 -18.160 1.00 67.75 117 PRO A N 1
ATOM 878 C CA . PRO A 1 117 ? 41.030 -22.924 -17.107 1.00 67.75 117 PRO A CA 1
ATOM 879 C C . PRO A 1 117 ? 41.617 -22.073 -15.975 1.00 67.75 117 PRO A C 1
ATOM 881 O O . PRO A 1 117 ? 42.861 -22.088 -15.799 1.00 67.75 117 PRO A O 1
#

Radius of gyration: 26.97 Å; chains: 1; bounding box: 59×38×67 Å

Foldseek 3Di:
DVVVPDDPVNVVVVVVVVLQVQLVPPDPDSVVSNVVVVVVVLQQQFAQDPVPRDGDPCVPPPVSNHGDDPVCVVVVCVVVVVVVVVVVDDPPDDPPPPPPPDPPDDDPVRVVVPVDD

Secondary structure (DSSP, 8-state):
-GGGS--HHHHHHHHHHHHHHHHHHS-S-HHHHHHHHHHHHHHHT-EE-TTT--EES-TT-SGGGG---HHHHHHHHHHHHHHHHHHHS---S--------S-SSPPHHHHHHHT--

pLDDT: mean 84.72, std 10.37, range [49.22, 96.25]